Protein AF-A0A920QTC8-F1 (afdb_monomer)

Foldseek 3Di:
DLCPVFVVCVVVCCVVQVQFDGKDQDVVCVSPNDIDTDGHDPDPPPDDD

pLDDT: mean 82.03, std 12.48, range [40.53, 93.12]

Solvent-accessible surface area (backbone atoms only — not comparable to full-atom values): 3150 Å² total; per-residue (Å²): 132,63,63,58,61,43,68,65,46,46,65,61,47,34,76,82,40,66,44,52,76,46,62,46,36,47,73,94,26,74,53,71,80,34,77,48,73,44,67,60,80,89,54,99,68,83,78,68,132

Mean predicted aligned error: 6.01 Å

Structure (mmCIF, N/CA/C/O backbone):
data_AF-A0A920QTC8-F1
#
_entry.id   AF-A0A920QTC8-F1
#
loop_
_atom_site.group_PDB
_atom_site.id
_atom_site.type_symbol
_atom_site.label_atom_id
_atom_site.label_alt_id
_atom_site.label_comp_id
_atom_site.label_asym_id
_atom_site.label_entity_id
_atom_site.label_seq_id
_atom_site.pdbx_PDB_ins_code
_atom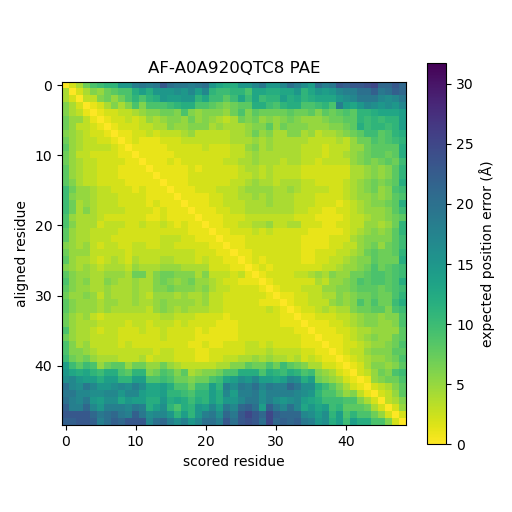_site.Cartn_x
_atom_site.Cartn_y
_atom_site.Cartn_z
_atom_site.occupancy
_atom_site.B_iso_or_equiv
_atom_site.auth_seq_id
_atom_site.auth_comp_id
_atom_site.auth_asym_id
_atom_site.auth_atom_id
_atom_site.pdbx_PDB_model_num
ATOM 1 N N . MET A 1 1 ? 1.092 -1.750 -19.579 1.00 52.75 1 MET A N 1
ATOM 2 C CA . MET A 1 1 ? 1.601 -3.030 -19.034 1.00 52.75 1 MET A CA 1
ATOM 3 C C . MET A 1 1 ? 1.945 -2.985 -17.533 1.00 52.75 1 MET A C 1
ATOM 5 O O . MET A 1 1 ? 2.317 -4.015 -16.998 1.00 52.75 1 MET A O 1
ATOM 9 N N . GLY A 1 2 ? 1.742 -1.868 -16.816 1.00 59.25 2 GLY A N 1
ATOM 10 C CA . GLY A 1 2 ? 2.130 -1.731 -15.399 1.00 59.25 2 GLY A CA 1
ATOM 11 C C . GLY A 1 2 ? 1.229 -2.370 -14.334 1.00 59.25 2 GLY A C 1
ATOM 12 O O . GLY A 1 2 ? 1.597 -2.342 -13.174 1.00 59.25 2 GLY A O 1
ATOM 13 N N . LYS A 1 3 ? 0.077 -2.955 -14.703 1.00 62.69 3 LYS A N 1
ATOM 14 C CA . LYS A 1 3 ? -0.934 -3.441 -13.735 1.00 62.69 3 LYS A CA 1
ATOM 15 C C . LYS A 1 3 ? -0.828 -4.913 -13.329 1.00 62.69 3 LYS A C 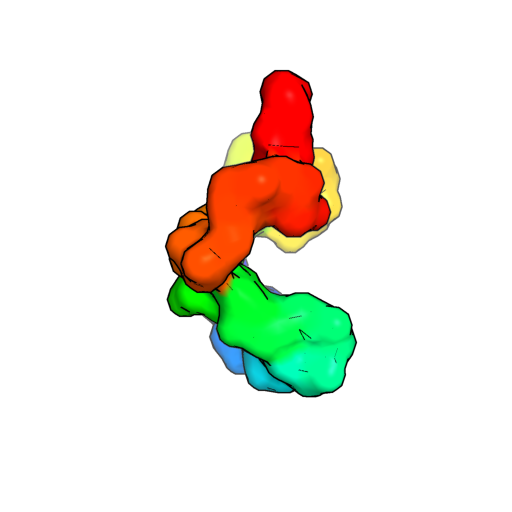1
ATOM 17 O O . LYS A 1 3 ? -1.606 -5.425 -12.528 1.00 62.69 3 LYS A O 1
ATOM 22 N N . VAL A 1 4 ? 0.088 -5.647 -13.954 1.00 70.31 4 VAL A N 1
ATOM 23 C CA . VAL A 1 4 ? 0.293 -7.075 -13.672 1.00 70.31 4 VAL A CA 1
ATOM 24 C C . VAL A 1 4 ? 0.869 -7.313 -12.267 1.00 70.31 4 VAL A C 1
ATOM 26 O O . VAL A 1 4 ? 0.351 -8.201 -11.591 1.00 70.31 4 VAL A O 1
ATOM 29 N N . PRO A 1 5 ? 1.857 -6.532 -11.782 1.00 69.88 5 PRO A N 1
ATOM 30 C CA . PRO A 1 5 ? 2.393 -6.702 -10.433 1.00 69.88 5 PRO A CA 1
ATOM 31 C C . PRO A 1 5 ? 1.314 -6.476 -9.376 1.00 69.88 5 PRO A C 1
ATOM 33 O O . PRO A 1 5 ? 1.153 -7.303 -8.487 1.00 69.88 5 PRO A O 1
ATOM 36 N N . GLU A 1 6 ? 0.516 -5.417 -9.530 1.00 79.81 6 GLU A N 1
ATOM 37 C CA . GLU A 1 6 ? -0.572 -5.065 -8.612 1.00 79.81 6 GLU A CA 1
ATOM 38 C C . GLU A 1 6 ? -1.482 -6.270 -8.356 1.00 79.81 6 GLU A C 1
ATOM 40 O O . GLU A 1 6 ? -1.658 -6.685 -7.219 1.00 79.81 6 GLU A O 1
ATOM 45 N N . ARG A 1 7 ? -1.973 -6.927 -9.414 1.00 81.56 7 ARG A N 1
ATOM 46 C CA . ARG A 1 7 ? -2.901 -8.067 -9.288 1.00 81.56 7 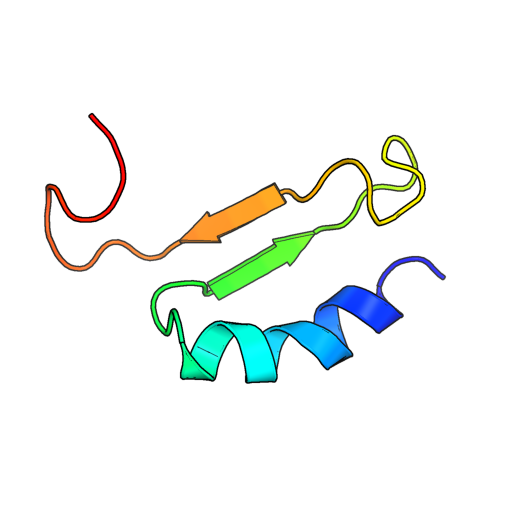ARG A CA 1
ATOM 47 C C . ARG A 1 7 ? -2.259 -9.332 -8.715 1.00 81.56 7 ARG A C 1
ATOM 49 O O . ARG A 1 7 ? -2.971 -10.138 -8.126 1.00 81.56 7 ARG A O 1
ATOM 56 N N . ILE A 1 8 ? -0.952 -9.525 -8.899 1.00 85.12 8 ILE A N 1
ATOM 57 C CA . ILE A 1 8 ? -0.226 -10.693 -8.373 1.00 85.12 8 ILE A CA 1
ATOM 58 C C . ILE A 1 8 ? 0.099 -10.501 -6.890 1.00 85.12 8 ILE A C 1
ATOM 60 O O . ILE A 1 8 ? -0.078 -11.423 -6.097 1.00 85.12 8 ILE A O 1
ATOM 64 N N . PHE A 1 9 ? 0.560 -9.310 -6.507 1.00 85.19 9 PHE A N 1
ATOM 65 C CA . PHE A 1 9 ? 0.974 -9.026 -5.135 1.00 85.19 9 PHE A CA 1
ATOM 66 C C . PHE A 1 9 ? -0.196 -8.696 -4.212 1.00 85.19 9 PHE A C 1
ATOM 68 O O . PHE A 1 9 ? -0.116 -8.996 -3.024 1.00 85.19 9 PHE A O 1
ATOM 75 N N . MET A 1 10 ? -1.297 -8.154 -4.740 1.00 89.81 10 MET A N 1
ATOM 76 C CA . MET A 1 10 ? -2.476 -7.795 -3.952 1.00 89.81 10 MET A CA 1
ATOM 77 C C . MET A 1 10 ? -2.999 -8.918 -3.038 1.00 89.81 10 MET A C 1
ATOM 79 O O . MET A 1 10 ? -3.129 -8.664 -1.842 1.00 89.81 10 MET A O 1
ATOM 83 N N . PRO A 1 11 ? -3.249 -10.158 -3.510 1.00 90.06 11 PRO A N 1
ATOM 84 C CA . PRO A 1 11 ? -3.722 -11.220 -2.622 1.00 90.06 11 PRO A CA 1
ATOM 85 C C . PRO A 1 11 ? -2.702 -11.567 -1.531 1.00 90.06 11 PRO A C 1
ATOM 87 O O . PRO A 1 11 ? -3.098 -11.855 -0.409 1.00 90.06 11 PRO A O 1
ATOM 90 N N . MET A 1 12 ? -1.397 -11.499 -1.819 1.00 91.06 12 MET A N 1
ATOM 91 C CA . MET A 1 12 ? -0.358 -11.740 -0.809 1.00 91.06 12 MET A CA 1
ATOM 92 C C . MET A 1 12 ? -0.305 -10.623 0.235 1.00 91.06 12 MET A C 1
ATOM 94 O O . MET A 1 12 ? -0.166 -10.903 1.422 1.00 91.06 12 MET A O 1
ATOM 98 N N . ILE A 1 13 ? -0.457 -9.368 -0.189 1.00 90.94 13 ILE A N 1
ATOM 99 C CA . ILE A 1 13 ? -0.527 -8.219 0.718 1.00 90.94 13 ILE A CA 1
ATOM 100 C C . ILE A 1 13 ? -1.762 -8.337 1.615 1.00 90.94 13 ILE A C 1
ATOM 102 O O . ILE A 1 13 ? -1.642 -8.155 2.819 1.00 90.94 13 ILE A O 1
ATOM 106 N N . GLN A 1 14 ? -2.915 -8.735 1.076 1.00 91.25 14 GLN A N 1
ATOM 107 C CA . GLN A 1 14 ? -4.137 -8.911 1.867 1.00 91.25 14 GLN A CA 1
ATOM 108 C C . GLN A 1 14 ? -4.065 -10.048 2.899 1.00 91.25 14 GLN A C 1
ATOM 110 O O . GLN A 1 14 ? -4.819 -10.020 3.868 1.00 91.25 14 GLN A O 1
ATOM 115 N N . LEU A 1 15 ? -3.160 -11.024 2.744 1.00 93.12 15 LEU A N 1
ATOM 116 C CA . LEU A 1 15 ? -2.933 -12.049 3.776 1.00 93.12 15 LEU A CA 1
ATOM 117 C C . LEU A 1 15 ? -2.309 -11.467 5.048 1.00 93.12 15 LEU A C 1
ATOM 119 O O . LEU A 1 15 ? -2.570 -11.970 6.138 1.00 93.12 15 LEU A O 1
ATOM 123 N N . VAL A 1 16 ? -1.470 -10.438 4.908 1.00 92.06 16 VAL A N 1
ATOM 124 C CA . VAL A 1 16 ? -0.767 -9.795 6.030 1.00 92.06 16 VAL A CA 1
ATOM 125 C C . VAL A 1 16 ? -1.420 -8.483 6.466 1.00 92.06 16 VAL A C 1
ATOM 127 O O . VAL A 1 16 ? -1.346 -8.136 7.640 1.00 92.06 16 VAL A O 1
ATOM 130 N N . LEU A 1 17 ? -2.066 -7.775 5.538 1.00 90.69 17 LEU A N 1
ATOM 131 C CA . LEU A 1 17 ? -2.721 -6.478 5.712 1.00 90.69 17 LEU A CA 1
ATOM 132 C C . LEU A 1 17 ? -4.088 -6.497 5.001 1.00 90.69 17 LEU A C 1
ATOM 134 O O . LEU A 1 17 ? -4.226 -5.952 3.897 1.00 90.69 17 LEU A O 1
ATOM 138 N N . PRO A 1 18 ? -5.106 -7.159 5.581 1.00 90.38 18 PRO A N 1
ATOM 139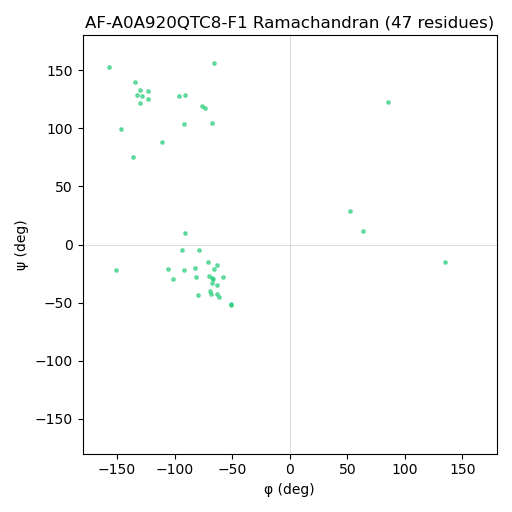 C CA . PRO A 1 18 ? -6.423 -7.314 4.958 1.00 90.38 18 PRO A CA 1
ATOM 140 C C . PRO A 1 18 ? -7.162 -5.985 4.735 1.00 90.38 18 PRO A C 1
ATOM 142 O O . PRO A 1 18 ? -8.083 -5.918 3.922 1.00 90.38 18 PRO A O 1
ATOM 145 N N . GLU A 1 19 ? -6.758 -4.914 5.419 1.00 90.50 19 GLU A N 1
ATOM 146 C CA . GLU A 1 19 ? -7.303 -3.568 5.251 1.00 90.50 19 GLU A CA 1
ATOM 147 C C . GLU A 1 19 ? -6.900 -2.897 3.927 1.00 90.50 19 GLU A C 1
ATOM 149 O O . GLU A 1 19 ? -7.503 -1.889 3.541 1.00 90.50 19 GLU A O 1
ATOM 154 N N . VAL A 1 20 ? -5.891 -3.423 3.223 1.00 91.06 20 VAL A N 1
ATOM 155 C CA . VAL A 1 20 ? -5.470 -2.914 1.913 1.00 91.06 20 VAL A CA 1
ATOM 156 C C . VAL A 1 20 ? -6.502 -3.331 0.866 1.00 91.06 20 VAL A C 1
ATOM 158 O O . VAL A 1 20 ? -6.723 -4.516 0.614 1.00 91.06 20 VAL A O 1
ATOM 161 N N . VAL A 1 21 ? -7.148 -2.345 0.241 1.00 91.56 21 VAL A N 1
A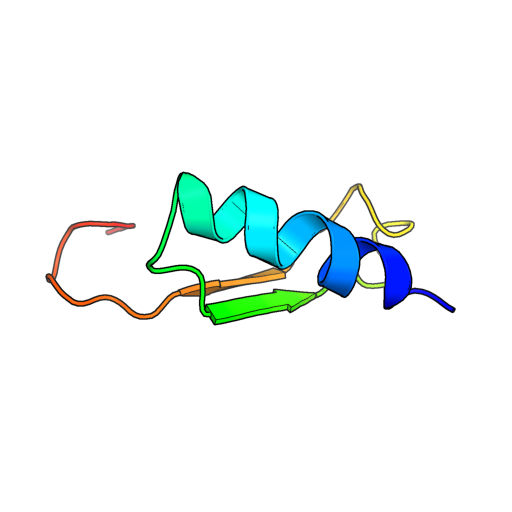TOM 162 C CA . VAL A 1 21 ? -8.232 -2.571 -0.732 1.00 91.56 21 VAL A CA 1
ATOM 163 C C . VA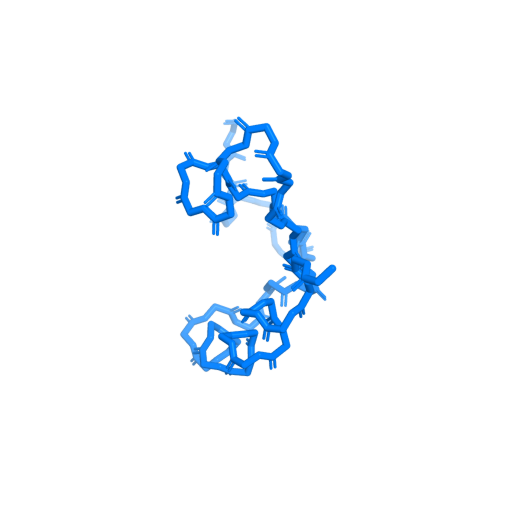L A 1 21 ? -7.814 -2.332 -2.175 1.00 91.56 21 VAL A C 1
ATOM 165 O O . VAL A 1 21 ? -8.446 -2.879 -3.073 1.00 91.56 21 VAL A O 1
ATOM 168 N N . ASP A 1 22 ? -6.748 -1.563 -2.401 1.00 90.38 22 ASP A N 1
ATOM 169 C CA . ASP A 1 22 ? -6.175 -1.363 -3.731 1.00 90.38 22 ASP A CA 1
ATOM 170 C C . ASP A 1 22 ? -4.706 -0.935 -3.646 1.00 90.38 22 ASP A C 1
ATOM 172 O O . ASP A 1 22 ? -4.293 -0.295 -2.671 1.00 90.38 22 ASP A O 1
ATOM 176 N N . ILE A 1 23 ? -3.938 -1.259 -4.685 1.00 91.06 23 ILE A N 1
ATOM 177 C CA . ILE A 1 23 ? -2.578 -0.760 -4.880 1.00 91.06 23 ILE A CA 1
ATOM 178 C C . ILE A 1 23 ? -2.389 -0.308 -6.326 1.00 91.06 23 ILE A C 1
ATOM 180 O O . ILE A 1 23 ? -2.815 -0.991 -7.255 1.00 91.06 23 ILE A O 1
ATOM 184 N N . ASN A 1 24 ? -1.692 0.812 -6.508 1.00 90.31 24 ASN A N 1
ATOM 185 C CA . ASN A 1 24 ? -1.305 1.316 -7.818 1.00 90.31 24 ASN A CA 1
ATOM 186 C C . ASN A 1 24 ? 0.200 1.612 -7.870 1.00 90.31 24 ASN A C 1
ATOM 188 O O . ASN A 1 24 ? 0.731 2.345 -7.033 1.00 90.31 24 ASN A O 1
ATOM 192 N N . MET A 1 25 ? 0.881 1.063 -8.869 1.00 91.19 25 MET A N 1
ATOM 193 C CA . MET A 1 25 ? 2.311 1.211 -9.123 1.00 91.19 25 MET A CA 1
ATOM 194 C C . MET A 1 25 ? 2.500 2.044 -10.400 1.00 91.19 25 MET A C 1
ATOM 196 O O . MET A 1 25 ? 2.553 1.490 -11.499 1.00 91.19 25 MET A O 1
ATOM 200 N N . PRO A 1 26 ? 2.562 3.383 -10.304 1.00 89.06 26 PRO A N 1
ATOM 201 C CA . PRO A 1 26 ? 2.684 4.249 -11.473 1.00 89.06 26 PRO A CA 1
ATOM 202 C C . PRO A 1 26 ? 4.024 4.069 -12.207 1.00 89.06 26 PRO A C 1
ATOM 204 O O . PRO A 1 26 ? 5.041 3.670 -11.628 1.00 89.06 26 PRO A O 1
ATOM 207 N N . ALA A 1 27 ? 4.038 4.409 -13.498 1.00 88.12 27 ALA A N 1
ATOM 208 C CA . ALA A 1 27 ? 5.230 4.310 -14.344 1.00 88.12 27 ALA A CA 1
ATOM 209 C C . ALA A 1 27 ? 6.331 5.289 -13.907 1.00 88.12 27 ALA A C 1
ATOM 211 O O . ALA A 1 27 ? 7.517 4.994 -14.032 1.00 88.12 27 ALA A O 1
ATOM 212 N N . GLU A 1 28 ? 5.931 6.418 -13.333 1.00 88.31 28 GLU A N 1
ATOM 213 C CA . GLU A 1 28 ? 6.769 7.440 -12.714 1.00 88.31 28 GLU A CA 1
ATOM 214 C C . GLU A 1 28 ? 7.626 6.860 -11.576 1.00 88.31 28 GLU A C 1
ATOM 216 O O . GLU A 1 28 ? 8.737 7.323 -11.337 1.00 88.31 28 GLU A O 1
ATOM 221 N N . GLY A 1 29 ? 7.147 5.797 -10.919 1.00 85.25 29 GLY A N 1
ATOM 222 C CA . GLY A 1 29 ? 7.895 5.020 -9.929 1.00 85.25 29 GLY A CA 1
ATOM 223 C C . GLY A 1 29 ? 8.672 3.838 -10.512 1.00 85.25 29 GLY A C 1
ATOM 224 O O . GLY A 1 29 ? 9.116 2.976 -9.755 1.00 85.25 29 GLY A O 1
ATOM 225 N N . ILE A 1 30 ? 8.786 3.720 -11.837 1.00 86.81 30 ILE A N 1
ATOM 226 C CA . ILE A 1 30 ? 9.349 2.545 -12.530 1.00 86.81 30 ILE A CA 1
ATOM 227 C C . ILE A 1 30 ? 8.662 1.237 -12.063 1.00 86.81 30 ILE A C 1
ATOM 229 O O . ILE A 1 30 ? 9.255 0.161 -12.060 1.00 86.81 30 ILE A O 1
ATOM 233 N N . PHE A 1 31 ? 7.392 1.322 -11.643 1.00 84.62 31 PHE A N 1
ATOM 234 C CA . PHE A 1 31 ? 6.571 0.209 -11.144 1.00 84.62 31 PHE A CA 1
ATOM 235 C C . PHE A 1 31 ? 7.039 -0.474 -9.841 1.00 84.62 31 PHE A C 1
ATOM 237 O O . PHE A 1 31 ? 6.521 -1.534 -9.506 1.00 84.62 31 PHE A O 1
ATOM 244 N N . HIS A 1 32 ? 7.999 0.091 -9.100 1.00 84.25 32 HIS A N 1
ATOM 245 C CA . HIS A 1 32 ? 8.440 -0.477 -7.810 1.00 84.25 32 HIS A CA 1
ATOM 246 C C . HIS A 1 32 ? 8.966 0.551 -6.799 1.00 84.25 32 HIS A C 1
ATOM 248 O O . HIS A 1 32 ? 8.950 0.282 -5.602 1.00 84.25 32 HIS A O 1
ATOM 254 N N . ASN A 1 33 ? 9.410 1.730 -7.248 1.00 88.50 33 ASN A N 1
ATOM 255 C CA . ASN A 1 33 ? 9.929 2.783 -6.366 1.00 88.50 33 ASN A CA 1
ATOM 256 C C . ASN A 1 33 ? 8.823 3.631 -5.729 1.00 88.50 33 ASN A C 1
ATOM 258 O O . ASN A 1 33 ? 9.056 4.285 -4.717 1.00 88.50 33 ASN A O 1
ATOM 262 N N . LEU A 1 34 ? 7.626 3.634 -6.321 1.00 89.06 34 LEU A N 1
ATOM 263 C CA . LEU A 1 34 ? 6.449 4.306 -5.783 1.00 89.06 34 LEU A CA 1
ATOM 264 C C . LEU A 1 34 ? 5.261 3.352 -5.831 1.00 89.06 34 LEU A C 1
ATOM 266 O O . LEU A 1 34 ? 4.951 2.792 -6.883 1.00 89.06 34 LEU A O 1
ATOM 270 N N . VAL A 1 35 ? 4.587 3.212 -4.692 1.00 90.19 35 VAL A N 1
ATOM 271 C CA . VAL A 1 35 ? 3.357 2.434 -4.556 1.00 90.19 35 VAL A CA 1
ATOM 272 C C . VAL A 1 35 ? 2.332 3.304 -3.845 1.00 90.19 35 VAL A C 1
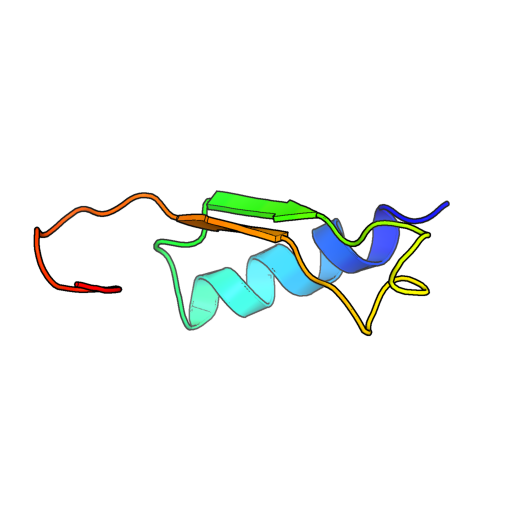ATOM 274 O O . VAL A 1 35 ? 2.567 3.776 -2.733 1.00 90.19 35 VAL A O 1
ATOM 277 N N . LEU A 1 36 ? 1.199 3.527 -4.498 1.00 90.81 36 LEU A N 1
ATOM 278 C CA . LEU A 1 36 ? 0.032 4.152 -3.892 1.00 90.81 36 LEU A CA 1
ATOM 279 C C . LEU A 1 36 ? -0.845 3.044 -3.320 1.00 90.81 36 LEU A C 1
ATOM 281 O O . LEU A 1 36 ? -1.152 2.085 -4.023 1.00 90.81 36 LEU A O 1
ATOM 285 N N . VAL A 1 37 ? -1.232 3.169 -2.054 1.00 91.31 37 VAL A N 1
ATOM 286 C CA . VAL A 1 37 ? -1.985 2.138 -1.333 1.00 91.31 37 VAL A CA 1
ATOM 287 C C . VAL A 1 37 ? -3.278 2.745 -0.813 1.00 91.31 37 VAL A C 1
ATOM 289 O O . VAL A 1 37 ? -3.256 3.739 -0.085 1.00 91.31 37 VAL A O 1
ATOM 292 N N . SER A 1 38 ? -4.402 2.132 -1.167 1.00 91.12 38 SER A N 1
ATOM 293 C CA . SER A 1 38 ? -5.709 2.468 -0.608 1.00 91.12 38 SER A CA 1
ATOM 294 C C . SER A 1 38 ? -6.033 1.512 0.531 1.00 91.12 38 SER A C 1
ATOM 296 O O . SER A 1 38 ? -5.993 0.293 0.362 1.00 91.12 38 SER A O 1
ATOM 298 N N . ILE A 1 39 ? -6.379 2.069 1.690 1.00 90.44 39 ILE A N 1
ATOM 299 C CA . ILE A 1 39 ? -6.647 1.311 2.915 1.00 90.44 39 ILE A CA 1
ATOM 300 C C . ILE A 1 39 ? -8.047 1.640 3.424 1.00 90.44 39 ILE A C 1
ATOM 302 O O . ILE A 1 39 ? -8.406 2.813 3.563 1.00 90.44 39 ILE A O 1
ATOM 306 N N . LYS A 1 40 ? -8.824 0.610 3.765 1.00 88.81 40 LYS A N 1
ATOM 307 C CA . LYS A 1 40 ? -10.095 0.758 4.476 1.00 88.81 40 LYS A CA 1
ATOM 308 C C . LYS A 1 40 ? -9.847 0.668 5.980 1.00 88.81 40 LYS A C 1
ATOM 310 O O . LYS A 1 40 ? -9.660 -0.409 6.529 1.00 88.81 40 LYS A O 1
ATOM 315 N N . LYS A 1 41 ? -9.864 1.814 6.661 1.00 82.25 41 LYS A N 1
ATOM 316 C CA . LYS A 1 41 ? -9.697 1.870 8.119 1.00 82.25 41 LYS A CA 1
ATOM 317 C C . LYS A 1 41 ? -10.982 1.424 8.816 1.00 82.25 41 LYS A C 1
ATOM 319 O O . LYS A 1 41 ? -12.013 2.074 8.666 1.00 82.25 41 LYS A O 1
ATOM 324 N N . GLU A 1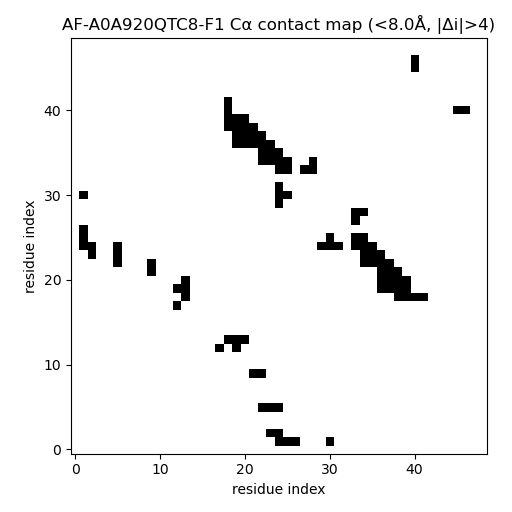 42 ? -10.903 0.361 9.607 1.00 75.69 42 GLU A N 1
ATOM 325 C CA . GLU A 1 42 ? -12.011 -0.083 10.469 1.00 75.69 42 GLU A CA 1
ATOM 326 C C . GLU A 1 42 ? -11.934 0.519 11.878 1.00 75.69 42 GLU A C 1
ATOM 328 O O . GLU A 1 42 ? -12.955 0.665 12.543 1.00 75.69 42 GLU A O 1
ATOM 333 N N . TYR A 1 43 ? -10.743 0.960 12.298 1.00 74.38 43 TYR A N 1
ATOM 334 C CA . TYR A 1 43 ? -10.527 1.595 13.594 1.00 74.38 43 TYR A CA 1
ATOM 335 C C . TYR A 1 43 ? -9.747 2.911 13.450 1.00 74.38 43 TYR A C 1
ATOM 337 O O . TYR A 1 43 ? -8.718 2.959 12.762 1.00 74.38 43 TYR A O 1
ATOM 345 N N . PRO A 1 44 ? -10.199 4.002 14.098 1.00 62.97 44 PRO A N 1
ATOM 346 C CA . PRO A 1 44 ? -9.451 5.250 14.131 1.00 62.97 44 PRO A CA 1
ATOM 347 C C . PRO A 1 44 ? -8.169 5.057 14.959 1.00 62.97 44 PRO A C 1
ATOM 349 O O . PRO A 1 44 ? -8.215 4.984 16.182 1.00 62.97 44 PRO A O 1
ATOM 352 N N . GLY A 1 45 ? -7.024 4.947 14.276 1.00 67.56 45 GLY A N 1
ATOM 353 C CA . GLY A 1 45 ? -5.693 4.831 14.890 1.00 67.56 45 GLY A CA 1
ATOM 354 C C . GLY A 1 45 ? -4.775 3.763 14.286 1.00 67.56 45 GLY A C 1
ATOM 355 O O . GLY A 1 45 ? -3.572 3.824 14.510 1.00 67.56 45 GLY A O 1
ATOM 356 N N . THR A 1 46 ? -5.301 2.824 13.490 1.00 67.88 46 THR A N 1
ATOM 357 C CA . THR A 1 46 ? -4.525 1.670 12.989 1.00 67.88 46 THR A CA 1
ATOM 358 C C . THR A 1 46 ? -3.422 2.057 11.999 1.00 67.88 46 THR A C 1
ATOM 360 O O . THR A 1 46 ? -2.392 1.403 11.964 1.00 67.88 46 THR A O 1
ATOM 363 N N . HIS A 1 47 ? -3.587 3.145 11.238 1.00 63.22 47 HIS A N 1
ATOM 364 C CA . HIS A 1 47 ? -2.580 3.623 10.285 1.00 63.22 47 HIS A CA 1
ATOM 365 C C . HIS A 1 47 ? -2.608 5.156 10.193 1.00 63.22 47 HIS A C 1
ATOM 367 O O . HIS A 1 47 ? -3.456 5.730 9.505 1.00 63.22 47 HIS A O 1
ATOM 373 N N . GLY A 1 48 ? -1.681 5.805 10.903 1.00 56.53 48 GLY A N 1
ATOM 374 C CA . GLY A 1 48 ? -1.417 7.245 10.846 1.00 56.53 48 GLY A CA 1
ATOM 375 C C . GLY A 1 48 ? -2.299 8.102 11.760 1.00 56.53 48 GLY A C 1
ATOM 376 O O . GLY A 1 48 ? -3.527 8.108 11.636 1.00 56.53 48 GLY A O 1
ATOM 377 N N . LYS A 1 49 ? -1.634 8.860 12.638 1.00 40.53 49 LYS A N 1
ATOM 378 C CA . LYS A 1 49 ? -1.941 10.286 12.772 1.00 40.53 49 LYS A CA 1
ATOM 379 C C . LYS A 1 49 ? -1.302 11.020 11.601 1.00 40.53 49 LYS A C 1
ATOM 381 O O . LYS A 1 49 ? -0.207 10.572 11.195 1.00 40.53 49 LYS A O 1
#

Secondary structure (DSSP, 8-state):
-TTHHHHHHHHHHHHH-TTEEEEE--GGGTTTS--EEEE--SSTTSS--

Sequence (49 aa):
MGKVPERIFMPMIQLVLP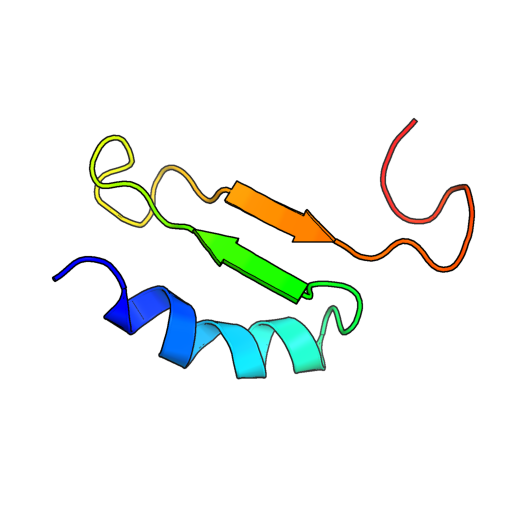EVVDINMPAEGIFHNLVLVSIKKEYPGTHGK

Nearest PDB structures (foldseek):
  2idb-assembly1_C-2  TM=8.837E-01  e=4.008E-02  Escherichia coli K-12
  5m1d-assembly1_C  TM=8.383E-01  e=6.073E-02  Escherichia coli
  5m1d-assembly1_B  TM=8.705E-01  e=6.976E-02  Escherichia coli
  2idb-assembly1_A-2  TM=8.711E-01  e=6.509E-02  Escherichia coli K-12

Radius of gyration: 11.88 Å; Cα contacts (8 Å, |Δi|>4): 52; chains: 1; bounding box: 22×22×34 Å